Protein AF-A0AAN0YLV0-F1 (afdb_monomer_lite)

Radius of gyration: 23.08 Å; chains: 1; bounding box: 45×50×64 Å

Foldseek 3Di:
DDDDQDWDKDKDKDDDDFPDKDKDFPPAFPDWDKDKIKIFTATLQQHTPWIKIKMKIKTAGFHKMKIKGAAPFAPKDWPPDDDAFDDDPRITIDIDGDDGMDMTIMMTTDPDDDPDRDGDFDDDPNHGDRSRCPQPDQDFDQDPVRDTDGRDRDDDDDDDDD

Organism: Parageobacillus thermoglucosidasius (NCBI:txid1426)

Sequence (162 aa):
MNAVKATIPVLTAATLLLSSATGTYAAAPDQVVDRETVYTLLNSDGTVKKSIVVDWLYFKGNGNVTVTDYGPLQHIRNISGLEKPVVQNGQIIWDAEVKGERSIYYSGETSQPLPVDVSINYYLNGEKSGCSLIGREKWHSKNRDNVEEPAETKEKHFLFRL

Structure (mmCIF, N/CA/C/O backbone):
data_AF-A0AAN0YLV0-F1
#
_entry.id   AF-A0AAN0YLV0-F1
#
loop_
_atom_site.group_PDB
_atom_site.id
_atom_site.type_symbol
_atom_site.label_atom_id
_atom_site.label_alt_id
_atom_site.label_comp_id
_atom_site.label_asym_id
_atom_site.label_entity_id
_atom_site.label_seq_id
_atom_site.pdbx_PDB_ins_code
_atom_site.Cartn_x
_atom_site.Cartn_y
_atom_site.Cartn_z
_atom_site.occupancy
_atom_site.B_iso_or_equiv
_atom_site.auth_seq_id
_atom_site.auth_comp_id
_atom_site.auth_asym_id
_atom_site.auth_atom_id
_atom_site.pdbx_PDB_model_num
ATOM 1 N N . MET A 1 1 ? -8.022 -8.217 41.866 1.00 33.22 1 MET A N 1
ATOM 2 C CA . MET A 1 1 ? -7.633 -8.799 40.562 1.00 33.22 1 MET A CA 1
ATOM 3 C C . MET A 1 1 ? -7.807 -7.719 39.508 1.00 33.22 1 MET A C 1
ATOM 5 O O . MET A 1 1 ? -8.918 -7.228 39.348 1.00 33.22 1 MET A O 1
ATOM 9 N N . ASN A 1 2 ? -6.721 -7.281 38.869 1.00 30.16 2 ASN A N 1
ATOM 10 C CA . ASN A 1 2 ? -6.761 -6.223 37.859 1.00 30.16 2 ASN A CA 1
ATOM 11 C C . ASN A 1 2 ? -7.369 -6.791 36.572 1.00 30.16 2 ASN A C 1
ATOM 13 O O . ASN A 1 2 ? -6.832 -7.737 36.003 1.00 30.16 2 ASN A O 1
ATOM 17 N N . ALA A 1 3 ? -8.515 -6.257 36.149 1.00 39.28 3 ALA A N 1
ATOM 18 C CA . ALA A 1 3 ? -9.185 -6.697 34.933 1.00 39.28 3 ALA A CA 1
ATOM 19 C C . ALA A 1 3 ? -8.339 -6.315 33.710 1.00 39.28 3 ALA A C 1
ATOM 21 O O . ALA A 1 3 ? -8.169 -5.132 33.409 1.00 39.28 3 ALA A O 1
ATOM 22 N N . VAL A 1 4 ? -7.824 -7.319 33.004 1.00 38.38 4 VAL A N 1
ATOM 23 C CA . VAL A 1 4 ? -7.222 -7.142 31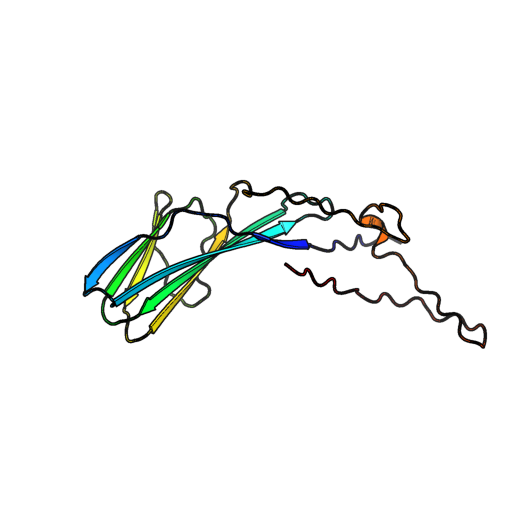.682 1.00 38.38 4 VAL A CA 1
ATOM 24 C C . VAL A 1 4 ? -8.358 -6.758 30.734 1.00 38.38 4 VAL A C 1
ATOM 26 O O . VAL A 1 4 ? -9.268 -7.546 30.484 1.00 38.38 4 VAL A O 1
ATOM 29 N N . LYS A 1 5 ? -8.370 -5.506 30.271 1.00 34.94 5 LYS A N 1
ATOM 30 C CA . LYS A 1 5 ? -9.310 -5.051 29.243 1.00 34.94 5 LYS A CA 1
ATOM 31 C C . LYS A 1 5 ? -8.919 -5.742 27.935 1.00 34.94 5 LYS A C 1
ATOM 33 O O . LYS A 1 5 ? -7.909 -5.382 27.341 1.00 34.94 5 LYS A O 1
ATOM 38 N N . ALA A 1 6 ? -9.681 -6.750 27.518 1.00 43.97 6 ALA A N 1
ATOM 39 C CA . ALA A 1 6 ? -9.526 -7.344 26.196 1.00 43.97 6 ALA A CA 1
ATOM 40 C C . ALA A 1 6 ? -10.043 -6.343 25.152 1.00 43.97 6 ALA A C 1
ATOM 42 O O . ALA A 1 6 ? -11.231 -6.023 25.122 1.00 43.97 6 ALA A O 1
ATOM 43 N N . THR A 1 7 ? -9.139 -5.803 24.341 1.00 42.59 7 THR A N 1
ATOM 44 C CA . THR A 1 7 ? -9.474 -4.936 23.208 1.00 42.59 7 THR A CA 1
ATOM 45 C C . THR A 1 7 ? -9.596 -5.828 21.979 1.00 42.59 7 THR A C 1
ATOM 47 O O . THR A 1 7 ? -8.602 -6.430 21.586 1.00 42.59 7 THR A O 1
ATOM 50 N N . ILE A 1 8 ? -10.784 -5.928 21.379 1.00 51.16 8 ILE A N 1
ATOM 51 C CA . ILE A 1 8 ? -10.967 -6.596 20.082 1.00 51.16 8 ILE A CA 1
ATOM 52 C C . ILE A 1 8 ? -10.729 -5.529 19.001 1.00 51.16 8 ILE A C 1
ATOM 54 O O . ILE A 1 8 ? -11.550 -4.617 18.886 1.00 51.16 8 ILE A O 1
ATOM 58 N N . PRO A 1 9 ? -9.612 -5.558 18.252 1.00 47.12 9 PRO A N 1
ATOM 59 C CA . PRO A 1 9 ? -9.418 -4.639 17.138 1.00 47.12 9 PRO A CA 1
ATOM 60 C C . PRO A 1 9 ? -10.369 -5.020 15.999 1.00 47.12 9 PRO A C 1
ATOM 62 O O . PRO A 1 9 ? -10.391 -6.171 15.567 1.00 47.12 9 PRO A O 1
ATOM 65 N N . VAL A 1 10 ? -11.143 -4.055 15.502 1.00 53.62 10 VAL A N 1
ATOM 66 C CA . VAL A 1 10 ? -11.912 -4.236 14.265 1.00 53.62 10 VAL A CA 1
ATOM 67 C C . VAL A 1 10 ? -11.057 -3.765 13.097 1.00 53.62 10 VAL A C 1
ATOM 69 O O . VAL A 1 10 ? -10.556 -2.638 13.106 1.00 53.62 10 VAL A O 1
ATOM 72 N N . LEU A 1 11 ? -10.879 -4.644 12.112 1.00 48.16 11 LEU A N 1
ATOM 73 C CA . LEU A 1 11 ? -10.204 -4.351 10.854 1.00 48.16 11 LEU A CA 1
ATOM 74 C C . LEU A 1 11 ? -11.267 -4.173 9.772 1.00 48.16 11 LEU A C 1
ATOM 76 O O . LEU A 1 11 ? -11.985 -5.120 9.458 1.00 48.16 11 LEU A O 1
ATOM 80 N N . THR A 1 12 ? -11.364 -2.969 9.216 1.00 55.31 12 THR A N 1
ATOM 81 C CA . THR A 1 12 ? -12.243 -2.689 8.072 1.00 55.31 12 THR A CA 1
ATOM 82 C C . THR A 1 12 ? -11.380 -2.419 6.847 1.00 55.31 12 THR A C 1
ATOM 84 O O . THR A 1 12 ? -10.382 -1.705 6.949 1.00 55.31 12 THR A O 1
ATOM 87 N N . ALA A 1 13 ? -11.751 -2.992 5.704 1.00 56.94 13 ALA A N 1
ATOM 88 C CA . ALA A 1 13 ? -11.187 -2.622 4.414 1.00 56.94 13 ALA A CA 1
ATOM 89 C C . ALA A 1 13 ? -12.128 -1.613 3.746 1.00 56.94 13 ALA A C 1
ATOM 91 O O . ALA A 1 13 ? -13.329 -1.865 3.646 1.00 56.94 13 ALA A O 1
ATOM 92 N N . ALA A 1 14 ? -11.591 -0.477 3.314 1.00 55.56 14 ALA A N 1
ATOM 93 C CA . ALA A 1 14 ? -12.313 0.512 2.524 1.00 55.56 14 ALA A CA 1
ATOM 94 C C . ALA A 1 14 ? -11.473 0.873 1.297 1.00 55.56 14 ALA A C 1
ATOM 96 O O . ALA A 1 14 ? -10.244 0.847 1.341 1.00 55.56 14 ALA A O 1
ATOM 97 N N . THR A 1 15 ? -12.127 1.206 0.190 1.00 45.94 15 THR A N 1
ATOM 98 C CA . THR A 1 15 ? -11.439 1.735 -0.989 1.00 45.94 15 THR A CA 1
ATOM 99 C C . THR A 1 15 ? -11.366 3.252 -0.842 1.00 45.94 15 THR A C 1
ATOM 101 O O . THR A 1 15 ? -12.381 3.935 -0.970 1.00 45.94 15 THR A O 1
ATOM 104 N N . LEU A 1 16 ? -10.185 3.777 -0.519 1.00 48.25 16 LEU A N 1
ATOM 105 C CA . LEU A 1 16 ? -9.876 5.198 -0.664 1.00 48.25 16 LEU A CA 1
ATOM 106 C C . LEU A 1 16 ? -9.285 5.375 -2.065 1.00 48.25 16 LEU A C 1
ATOM 108 O O . LEU A 1 16 ? -8.501 4.546 -2.506 1.00 48.25 16 LEU A O 1
ATOM 112 N N . LEU A 1 17 ? -9.727 6.397 -2.792 1.00 49.62 17 LEU A N 1
ATOM 113 C CA . LEU A 1 17 ? -9.142 6.744 -4.084 1.00 49.62 17 LEU A CA 1
ATOM 114 C C . LEU A 1 17 ? -7.968 7.693 -3.812 1.00 49.62 17 LEU A C 1
ATOM 116 O O . LEU A 1 17 ? -8.179 8.911 -3.834 1.00 49.62 17 LEU A O 1
ATOM 120 N N . LEU A 1 18 ? -6.765 7.184 -3.510 1.00 54.44 18 LEU A N 1
ATOM 121 C CA . LEU A 1 18 ? -5.574 8.006 -3.720 1.00 54.44 18 LEU A CA 1
ATOM 122 C C . LEU A 1 18 ? -5.254 8.053 -5.220 1.00 54.44 18 LEU A C 1
ATOM 124 O O . LEU A 1 18 ? -5.739 7.263 -6.032 1.00 54.44 18 LEU A O 1
ATOM 128 N N . SER A 1 19 ? -4.567 9.118 -5.620 1.00 56.53 19 SER A N 1
ATOM 129 C CA . SER A 1 19 ? -4.248 9.396 -7.018 1.00 56.53 19 SER A CA 1
ATOM 130 C C . SER A 1 19 ? -3.488 8.232 -7.646 1.00 56.53 19 SER A C 1
ATOM 132 O O . SER A 1 19 ? -2.426 7.874 -7.165 1.00 56.53 19 SER A O 1
ATOM 134 N N . SER A 1 20 ? -4.007 7.702 -8.754 1.00 60.34 20 SER A N 1
ATOM 135 C CA . SER A 1 20 ? -3.412 6.576 -9.478 1.00 60.34 20 SER A CA 1
ATOM 136 C C . SER A 1 20 ? -1.970 6.848 -9.896 1.00 60.34 20 SER A C 1
ATOM 138 O O . SER A 1 20 ? -1.683 7.925 -10.441 1.00 60.34 20 SER A O 1
ATOM 140 N N . ALA A 1 21 ? -1.105 5.848 -9.756 1.00 71.50 21 ALA A N 1
ATOM 141 C CA . ALA A 1 21 ? 0.265 5.953 -10.214 1.00 71.50 21 ALA A CA 1
ATOM 142 C C . ALA A 1 21 ? 0.365 6.141 -11.743 1.00 71.50 21 ALA A C 1
ATOM 144 O O . ALA A 1 21 ? -0.375 5.541 -12.529 1.00 71.50 21 ALA A O 1
ATOM 145 N N . THR A 1 22 ? 1.311 6.972 -12.190 1.00 70.00 22 THR A N 1
ATOM 146 C CA . THR A 1 22 ? 1.584 7.221 -13.616 1.00 70.00 22 THR A CA 1
ATOM 147 C C . THR A 1 22 ? 2.910 6.593 -14.034 1.00 70.00 22 THR A C 1
ATOM 149 O O . THR A 1 22 ? 3.936 6.840 -13.400 1.00 70.00 22 THR A O 1
ATOM 152 N N . GLY A 1 23 ? 2.904 5.812 -15.117 1.00 64.94 23 GLY A N 1
ATOM 153 C CA . GLY A 1 23 ? 4.109 5.214 -15.699 1.00 64.94 23 GLY A CA 1
ATOM 154 C C . GLY A 1 23 ? 4.738 6.077 -16.798 1.00 64.94 23 GLY A C 1
ATOM 155 O O . GLY A 1 23 ? 4.035 6.573 -17.679 1.00 64.94 23 GLY A O 1
ATOM 156 N N . THR A 1 24 ? 6.066 6.215 -16.782 1.00 69.75 24 THR A N 1
ATOM 157 C CA . THR A 1 24 ? 6.870 6.733 -17.905 1.00 69.75 24 THR A CA 1
ATOM 158 C C . THR A 1 24 ? 7.839 5.652 -18.394 1.00 69.75 24 THR A C 1
ATOM 160 O O . THR A 1 24 ? 8.287 4.808 -17.615 1.00 69.75 24 THR A O 1
ATOM 163 N N . TYR A 1 25 ? 8.127 5.631 -19.701 1.00 70.38 25 TYR A N 1
ATOM 164 C CA . TYR A 1 25 ? 8.722 4.463 -20.357 1.00 70.38 25 TYR A CA 1
ATOM 165 C C . TYR A 1 25 ? 9.924 4.814 -21.233 1.00 70.38 25 TYR A C 1
ATOM 167 O O . TYR A 1 25 ? 9.809 5.622 -22.152 1.00 70.38 25 TYR A O 1
ATOM 175 N N . ALA A 1 26 ? 11.051 4.138 -21.003 1.00 57.00 26 ALA A N 1
ATOM 176 C CA . ALA A 1 26 ? 12.199 4.153 -21.917 1.00 57.00 26 ALA A CA 1
ATOM 177 C C . ALA A 1 26 ? 12.142 2.990 -22.934 1.00 57.00 26 ALA A C 1
ATOM 179 O O . ALA A 1 26 ? 12.577 3.141 -24.072 1.00 57.00 26 ALA A O 1
ATOM 180 N N . ALA A 1 27 ? 11.557 1.852 -22.530 1.00 64.12 27 ALA A N 1
ATOM 181 C CA . ALA A 1 27 ? 11.133 0.721 -23.361 1.00 64.12 27 ALA A CA 1
ATOM 182 C C . ALA A 1 27 ? 9.945 0.059 -22.637 1.00 64.12 27 ALA A C 1
ATOM 184 O O . ALA A 1 27 ? 10.148 -0.634 -21.641 1.00 64.12 27 ALA A O 1
ATOM 185 N N . ALA A 1 28 ? 8.717 0.394 -23.040 1.00 64.19 28 ALA A N 1
ATOM 186 C CA . ALA A 1 28 ? 7.527 0.175 -22.219 1.00 64.19 28 ALA A CA 1
ATOM 187 C C . ALA A 1 28 ? 7.138 -1.312 -22.102 1.00 64.19 28 ALA A C 1
ATOM 189 O O . ALA A 1 28 ? 7.019 -1.966 -23.139 1.00 64.19 28 ALA A O 1
ATOM 190 N N . PRO A 1 29 ? 6.854 -1.835 -20.892 1.00 76.94 29 PRO A N 1
ATOM 191 C CA . PRO A 1 29 ? 6.026 -3.027 -20.759 1.00 76.94 29 PRO A CA 1
ATOM 192 C C . PRO A 1 29 ? 4.624 -2.757 -21.338 1.00 76.94 29 PRO A C 1
ATOM 194 O O . PRO A 1 29 ? 4.133 -1.630 -21.304 1.00 76.94 29 PRO A O 1
ATOM 197 N N . ASP A 1 30 ? 3.976 -3.802 -21.848 1.00 84.81 30 ASP A N 1
ATOM 198 C CA . ASP A 1 30 ? 2.660 -3.751 -22.500 1.00 84.81 30 ASP A CA 1
ATOM 199 C C . ASP A 1 30 ? 1.546 -3.228 -21.577 1.00 84.81 30 ASP A C 1
ATOM 201 O O . ASP A 1 30 ? 0.550 -2.671 -22.041 1.00 84.81 30 ASP A O 1
ATOM 205 N N . GLN A 1 31 ? 1.688 -3.435 -20.266 1.00 87.69 31 GLN A N 1
ATOM 206 C CA . GLN A 1 31 ? 0.692 -3.056 -19.274 1.00 87.69 31 GLN A CA 1
ATOM 207 C C . GLN A 1 31 ? 1.339 -2.608 -17.962 1.00 87.69 31 GLN A C 1
ATOM 209 O O . GLN A 1 31 ? 2.235 -3.272 -17.435 1.00 87.69 31 GLN A O 1
ATOM 214 N N . VAL A 1 32 ? 0.790 -1.527 -17.406 1.00 88.31 32 VAL A N 1
ATOM 215 C CA . VAL A 1 32 ? 1.011 -1.068 -16.032 1.00 88.31 32 VAL A CA 1
ATOM 216 C C . VAL A 1 32 ? -0.351 -0.902 -15.373 1.00 88.31 32 VAL A C 1
ATOM 218 O O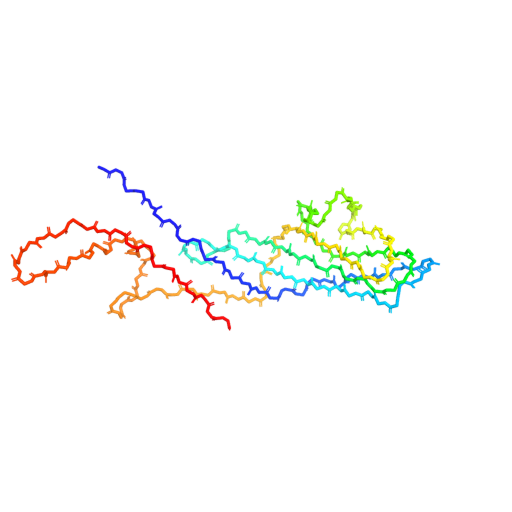 . VAL A 1 32 ? -1.230 -0.237 -15.919 1.00 88.31 32 VAL A O 1
ATOM 221 N N . VAL A 1 33 ? -0.540 -1.546 -14.227 1.00 88.81 33 VAL A N 1
ATOM 222 C CA . VAL A 1 33 ? -1.754 -1.456 -13.415 1.00 88.81 33 VAL A CA 1
ATOM 223 C C . VAL A 1 33 ? -1.350 -1.102 -12.000 1.00 88.81 33 VAL A C 1
ATOM 225 O O . VAL A 1 33 ? -0.393 -1.656 -11.471 1.00 88.81 33 VAL A O 1
ATOM 228 N N . ASP A 1 34 ? -2.125 -0.218 -11.400 1.00 88.56 34 ASP A N 1
ATOM 229 C CA . ASP A 1 34 ? -2.029 0.140 -9.999 1.00 88.56 34 ASP A CA 1
ATOM 230 C C . ASP A 1 34 ? -3.355 -0.197 -9.309 1.00 88.56 34 ASP A C 1
ATOM 232 O O . ASP A 1 34 ? -4.438 -0.013 -9.883 1.00 88.56 34 ASP A O 1
ATOM 236 N N . ARG A 1 35 ? -3.267 -0.774 -8.112 1.00 87.81 35 ARG A N 1
ATOM 237 C CA . ARG A 1 35 ? -4.412 -1.100 -7.266 1.00 87.81 35 ARG A CA 1
ATOM 238 C C . ARG A 1 35 ? -4.066 -0.835 -5.818 1.00 87.81 35 ARG A C 1
ATOM 240 O O . ARG A 1 35 ? -3.144 -1.435 -5.277 1.00 87.81 35 ARG A O 1
ATOM 247 N N . GLU A 1 36 ? -4.935 -0.076 -5.180 1.00 86.00 36 GLU A N 1
ATOM 248 C CA . GLU A 1 36 ? -4.790 0.315 -3.793 1.00 86.00 36 GLU A CA 1
ATOM 249 C C . GLU A 1 36 ? -5.826 -0.394 -2.905 1.00 86.00 36 GLU A C 1
ATOM 251 O O . GLU A 1 36 ? -6.992 -0.573 -3.273 1.00 86.00 36 GLU A O 1
ATOM 256 N N . THR A 1 37 ? -5.415 -0.817 -1.710 1.00 86.19 37 THR A N 1
ATOM 257 C CA . THR A 1 37 ? -6.305 -1.311 -0.651 1.00 86.19 37 THR A CA 1
ATOM 258 C C . THR A 1 37 ? -5.988 -0.622 0.667 1.00 86.19 37 THR A C 1
ATOM 260 O O . THR A 1 37 ? -4.862 -0.709 1.155 1.00 86.19 37 THR A O 1
ATOM 263 N N . VAL A 1 38 ? -6.993 -0.009 1.301 1.00 85.62 38 VAL A N 1
ATOM 264 C CA . VAL A 1 38 ? -6.825 0.633 2.609 1.00 85.62 38 VAL A CA 1
ATOM 265 C C . VAL A 1 38 ? -7.399 -0.235 3.718 1.00 85.62 38 VAL A C 1
ATOM 267 O O . VAL A 1 38 ? -8.582 -0.575 3.741 1.00 85.62 38 VAL A O 1
ATOM 270 N N . TYR A 1 39 ? -6.538 -0.563 4.673 1.00 86.00 39 TYR A N 1
ATOM 271 C CA . TYR A 1 39 ? -6.869 -1.230 5.919 1.00 86.00 39 TYR A CA 1
ATOM 272 C C . TYR A 1 39 ? -6.962 -0.207 7.040 1.00 86.00 39 TYR A C 1
ATOM 274 O O . TYR A 1 39 ? -5.970 0.440 7.381 1.00 86.00 39 TYR A O 1
ATOM 282 N N . THR A 1 40 ? -8.120 -0.116 7.683 1.00 82.81 40 THR A N 1
ATOM 283 C CA . THR A 1 40 ? -8.300 0.723 8.865 1.00 82.81 40 THR A CA 1
ATOM 284 C C . THR A 1 40 ? -8.496 -0.132 10.101 1.00 82.81 40 THR A C 1
ATOM 286 O O . THR A 1 40 ? -9.424 -0.937 10.202 1.00 82.81 40 THR A O 1
ATOM 289 N N . LEU A 1 41 ? -7.614 0.085 11.070 1.00 82.31 41 LEU A N 1
ATOM 290 C CA . LEU A 1 41 ? -7.734 -0.444 12.413 1.00 82.31 41 LEU A CA 1
ATOM 291 C C . LEU A 1 41 ? -8.527 0.558 13.245 1.00 82.31 41 LEU A C 1
ATOM 293 O O . LEU A 1 41 ? -8.140 1.726 13.356 1.00 82.31 41 LEU A O 1
ATOM 297 N N . LEU A 1 42 ? -9.606 0.085 13.855 1.00 77.56 42 LEU A N 1
ATOM 298 C CA . LEU A 1 42 ? -10.452 0.880 14.736 1.00 77.56 42 LEU A CA 1
ATOM 299 C C . LEU A 1 42 ? -10.167 0.551 16.204 1.00 77.56 42 LEU A C 1
ATOM 301 O O . LEU A 1 42 ? -9.827 -0.581 16.565 1.00 77.56 42 LEU A O 1
ATOM 305 N N . ASN A 1 43 ? -10.320 1.555 17.061 1.00 75.69 43 ASN A N 1
ATOM 306 C CA . ASN A 1 43 ? -10.450 1.363 18.498 1.00 75.69 43 ASN A CA 1
ATOM 307 C C . ASN A 1 43 ? -11.798 0.698 18.821 1.00 75.69 43 ASN A C 1
ATOM 309 O O . ASN A 1 43 ? -12.704 0.618 17.991 1.00 75.69 43 ASN A O 1
ATOM 313 N N . SER A 1 44 ? -11.956 0.246 20.064 1.00 69.81 44 SER A N 1
ATOM 314 C CA . SER A 1 44 ? -13.190 -0.397 20.534 1.00 69.81 44 SER A CA 1
ATOM 315 C C . SER A 1 44 ? -14.423 0.516 20.527 1.00 69.81 44 SER A C 1
ATOM 317 O O . SER A 1 44 ? -15.544 0.017 20.602 1.00 69.81 44 SER A O 1
ATOM 319 N N . ASP A 1 45 ? -14.234 1.834 20.456 1.00 70.31 45 ASP A N 1
ATOM 320 C CA . ASP A 1 45 ? -15.296 2.838 20.324 1.00 70.31 45 ASP A CA 1
ATOM 321 C C . ASP A 1 45 ? -15.619 3.197 18.860 1.00 70.31 45 ASP A C 1
ATOM 323 O O . ASP A 1 45 ? -16.473 4.044 18.616 1.00 70.31 45 ASP A O 1
ATOM 327 N N . GLY A 1 46 ? -14.958 2.553 17.889 1.00 70.94 46 GLY A N 1
ATOM 328 C CA . GLY A 1 46 ? -15.123 2.819 16.459 1.00 70.94 46 GLY A CA 1
ATOM 329 C C . GLY A 1 46 ? -14.274 3.975 15.924 1.00 70.94 46 GLY A C 1
ATOM 330 O O . GLY A 1 46 ? -14.289 4.214 14.721 1.00 70.94 46 GLY A O 1
ATOM 331 N N . THR A 1 47 ? -13.502 4.672 16.767 1.00 77.06 47 THR A N 1
ATOM 332 C CA . THR A 1 47 ? -12.581 5.718 16.292 1.00 77.06 47 THR A CA 1
ATOM 333 C C . THR A 1 47 ? -11.395 5.117 15.538 1.00 77.06 47 THR A C 1
ATOM 335 O O . THR A 1 47 ? -10.914 4.028 15.863 1.00 77.06 47 THR A O 1
ATOM 338 N N . VAL A 1 48 ? -10.895 5.828 14.523 1.00 80.44 48 VAL A N 1
ATOM 339 C CA . VAL A 1 48 ? -9.742 5.377 13.734 1.00 80.44 48 VAL A CA 1
ATOM 340 C C . VAL A 1 48 ? -8.486 5.366 14.597 1.00 80.44 48 VAL A C 1
ATOM 342 O O . VAL A 1 48 ? -8.074 6.389 15.140 1.00 80.44 48 VAL A O 1
ATOM 345 N N . LYS A 1 49 ? -7.849 4.198 14.693 1.00 82.94 49 LYS A N 1
ATOM 346 C CA . LYS A 1 49 ? -6.547 4.035 15.342 1.00 82.94 49 LYS A CA 1
ATOM 347 C C . LYS A 1 49 ? -5.404 4.208 14.349 1.00 82.94 49 LYS A C 1
ATOM 349 O O . LYS A 1 49 ? -4.398 4.830 14.677 1.00 82.94 49 LYS A O 1
ATOM 354 N N . LYS A 1 50 ? -5.523 3.589 13.173 1.00 85.31 50 LYS A N 1
ATOM 355 C CA . LYS A 1 50 ? -4.479 3.574 12.143 1.00 85.31 50 LYS A CA 1
ATOM 356 C C . LYS A 1 50 ? -5.074 3.205 10.790 1.00 85.31 50 LYS A C 1
ATOM 358 O O . LYS A 1 50 ? -5.855 2.258 10.732 1.00 85.31 50 LYS A O 1
ATOM 363 N N . SER A 1 51 ? -4.632 3.873 9.731 1.00 86.88 51 SER A N 1
ATOM 364 C CA . SER A 1 51 ? -4.912 3.476 8.350 1.00 86.88 51 SER A CA 1
ATOM 365 C C . SER A 1 51 ? -3.615 3.096 7.644 1.00 86.88 51 SER A C 1
ATOM 367 O O . SER A 1 51 ? -2.617 3.815 7.721 1.00 86.88 51 SER A O 1
ATOM 369 N N . ILE A 1 52 ? -3.631 1.937 6.995 1.00 90.69 52 ILE A N 1
ATOM 370 C CA . ILE A 1 52 ? -2.526 1.380 6.221 1.00 90.69 52 ILE A CA 1
ATOM 371 C C . ILE A 1 52 ? -3.017 1.254 4.789 1.00 90.69 52 ILE A C 1
ATOM 373 O O . ILE A 1 52 ? -4.019 0.592 4.541 1.00 90.69 52 ILE A O 1
ATOM 377 N N . VAL A 1 53 ? -2.298 1.871 3.870 1.00 90.62 53 VAL A N 1
ATOM 378 C CA . VAL A 1 53 ? -2.496 1.717 2.436 1.00 90.62 53 VAL A CA 1
ATOM 379 C C . VAL A 1 53 ? -1.562 0.619 1.951 1.00 90.62 53 VAL A C 1
ATOM 381 O O . VAL A 1 53 ? -0.405 0.581 2.370 1.00 90.62 53 VAL A O 1
ATOM 384 N N . VAL A 1 54 ? -2.074 -0.301 1.140 1.00 91.31 54 VAL A N 1
ATOM 385 C CA . VAL A 1 54 ? -1.293 -1.317 0.436 1.00 91.31 54 VAL A CA 1
ATOM 386 C C . VAL A 1 54 ? -1.521 -1.140 -1.052 1.00 91.31 54 VAL A C 1
ATOM 388 O O . VAL A 1 54 ? -2.639 -1.328 -1.531 1.00 91.31 54 VAL A O 1
ATOM 391 N N . ASP A 1 55 ? -0.440 -0.853 -1.754 1.00 91.88 55 ASP A N 1
ATOM 392 C CA . ASP A 1 55 ? -0.415 -0.685 -3.195 1.00 91.88 55 ASP A CA 1
ATOM 393 C C . ASP A 1 55 ? 0.129 -1.940 -3.860 1.00 91.88 55 ASP A C 1
ATOM 395 O O . ASP A 1 55 ? 1.073 -2.585 -3.381 1.00 91.88 55 ASP A O 1
ATOM 399 N N . TRP A 1 56 ? -0.482 -2.281 -4.988 1.00 93.25 56 TRP A N 1
ATOM 400 C CA . TRP A 1 56 ? -0.063 -3.349 -5.872 1.00 93.25 56 TRP A CA 1
ATOM 401 C C . TRP A 1 56 ? 0.165 -2.789 -7.273 1.00 93.25 56 TRP A C 1
ATOM 403 O O . TRP A 1 56 ? -0.759 -2.653 -8.077 1.00 93.25 56 TRP A O 1
ATOM 413 N N . LEU A 1 57 ? 1.437 -2.540 -7.578 1.00 92.88 57 LEU A N 1
ATOM 414 C CA . LEU A 1 57 ? 1.879 -2.208 -8.924 1.00 92.88 57 LEU A CA 1
ATOM 415 C C . LEU A 1 57 ? 2.118 -3.503 -9.690 1.00 92.88 57 LEU A C 1
ATOM 417 O O . LEU A 1 57 ? 2.971 -4.308 -9.310 1.00 92.88 57 LEU A O 1
ATOM 421 N N . TYR A 1 58 ? 1.376 -3.706 -10.771 1.00 92.81 58 TYR A N 1
ATOM 422 C CA . TYR A 1 58 ? 1.498 -4.848 -11.665 1.00 92.81 58 TYR A CA 1
ATOM 423 C C . TYR A 1 58 ? 2.009 -4.417 -13.035 1.00 92.81 58 TYR A C 1
ATOM 425 O O . TYR A 1 58 ? 1.527 -3.454 -13.632 1.00 92.81 58 TYR A O 1
ATOM 433 N N . PHE A 1 59 ? 2.952 -5.196 -13.554 1.00 92.19 59 PHE A N 1
ATOM 434 C CA . PHE A 1 59 ? 3.603 -4.973 -14.832 1.00 92.19 59 PHE A CA 1
ATOM 435 C C . PHE A 1 59 ? 3.523 -6.231 -15.684 1.00 92.19 59 PHE A C 1
ATOM 437 O O . PHE A 1 59 ? 3.830 -7.324 -15.198 1.00 92.19 59 PHE A O 1
ATOM 444 N N . LYS A 1 60 ? 3.203 -6.072 -16.968 1.00 94.00 60 LYS A N 1
ATOM 445 C CA . LYS A 1 60 ? 3.275 -7.154 -17.953 1.00 94.00 60 LYS A CA 1
ATOM 446 C C . LYS A 1 60 ? 3.937 -6.681 -19.235 1.00 94.00 60 LYS A C 1
ATOM 448 O O . LYS A 1 60 ? 3.601 -5.614 -19.727 1.00 94.00 60 LYS A O 1
ATOM 453 N N . GLY A 1 61 ? 4.861 -7.473 -19.767 1.00 92.75 61 GLY A N 1
ATOM 454 C CA . GLY A 1 61 ? 5.615 -7.185 -20.984 1.00 92.75 61 GLY A CA 1
ATOM 455 C C . GLY A 1 61 ? 7.115 -7.339 -20.763 1.00 92.75 61 GLY A C 1
ATOM 456 O O . GLY A 1 61 ? 7.558 -8.172 -19.971 1.00 92.75 61 GLY A O 1
ATOM 457 N N . ASN A 1 62 ? 7.915 -6.546 -21.473 1.00 93.50 62 ASN A N 1
ATOM 458 C CA . ASN A 1 62 ? 9.369 -6.544 -21.333 1.00 93.50 62 ASN A CA 1
ATOM 459 C C . ASN A 1 62 ? 9.908 -5.111 -21.356 1.00 93.50 62 ASN A C 1
ATOM 461 O O . ASN A 1 62 ? 9.380 -4.278 -22.085 1.00 93.50 62 ASN A O 1
ATOM 465 N N . GLY A 1 63 ? 10.985 -4.846 -20.617 1.00 91.38 63 GLY A N 1
ATOM 466 C CA . GLY A 1 63 ? 11.679 -3.556 -20.632 1.00 91.38 63 GLY A CA 1
ATOM 467 C C . GLY A 1 63 ? 11.715 -2.871 -19.271 1.00 91.38 63 GLY A C 1
ATOM 468 O O . GLY A 1 63 ? 11.503 -3.510 -18.243 1.00 91.38 63 GLY A O 1
ATOM 469 N N . ASN A 1 64 ? 12.013 -1.573 -19.269 1.00 91.44 64 ASN A N 1
ATOM 470 C CA . ASN A 1 64 ? 12.179 -0.780 -18.053 1.00 91.44 64 ASN A CA 1
ATOM 471 C C . ASN A 1 64 ? 11.045 0.236 -17.923 1.00 91.44 64 ASN A C 1
ATOM 473 O O . ASN A 1 64 ? 10.711 0.935 -18.888 1.00 91.44 64 ASN A O 1
ATOM 477 N N . VAL A 1 65 ? 10.503 0.347 -16.714 1.00 90.50 65 VAL A N 1
ATOM 478 C CA . VAL A 1 65 ? 9.427 1.277 -16.369 1.00 90.50 65 VAL A CA 1
ATOM 479 C C . VAL A 1 65 ? 9.760 2.030 -15.089 1.00 90.50 65 VAL A C 1
ATOM 481 O O . VAL A 1 65 ? 10.248 1.438 -14.126 1.00 90.50 65 VAL A O 1
ATOM 484 N N . THR A 1 66 ? 9.444 3.323 -15.091 1.00 92.06 66 THR A N 1
ATOM 485 C CA . THR A 1 66 ? 9.412 4.159 -13.893 1.00 92.06 66 THR A CA 1
ATOM 486 C C . THR A 1 66 ? 7.958 4.497 -13.596 1.00 92.06 66 THR A C 1
ATOM 488 O O . THR A 1 66 ? 7.268 5.071 -14.443 1.00 92.06 66 THR A O 1
ATOM 491 N N . VAL A 1 67 ? 7.485 4.137 -12.406 1.00 91.69 67 VAL A N 1
ATOM 492 C CA . VAL A 1 67 ? 6.144 4.462 -11.913 1.00 91.69 67 VAL A CA 1
ATOM 493 C C . VAL A 1 67 ? 6.243 5.485 -10.800 1.00 91.69 67 VAL A C 1
ATOM 495 O O . VAL A 1 67 ? 6.984 5.284 -9.843 1.00 91.69 67 VAL A O 1
ATOM 498 N N . THR A 1 68 ? 5.457 6.549 -10.915 1.00 90.88 68 THR A N 1
ATOM 499 C CA . THR A 1 68 ? 5.293 7.553 -9.867 1.00 90.88 68 THR A CA 1
ATOM 500 C C . THR A 1 68 ? 3.904 7.424 -9.271 1.00 90.88 68 THR A C 1
ATOM 502 O O . THR A 1 68 ? 2.923 7.711 -9.955 1.00 90.88 68 THR A O 1
ATOM 505 N N . ASP A 1 69 ? 3.840 7.020 -8.008 1.00 89.25 69 ASP A N 1
ATOM 506 C CA . ASP A 1 69 ? 2.639 7.076 -7.182 1.00 89.25 69 ASP A CA 1
ATOM 507 C C . ASP A 1 69 ? 2.590 8.398 -6.394 1.00 89.25 69 ASP A C 1
ATOM 509 O O . ASP A 1 69 ? 3.622 8.935 -5.967 1.00 89.25 69 ASP A O 1
ATOM 513 N N . TYR A 1 70 ? 1.384 8.939 -6.239 1.00 86.00 70 TYR A N 1
ATOM 514 C CA . TYR A 1 70 ? 1.106 10.219 -5.609 1.00 86.00 70 TYR A CA 1
ATOM 515 C C . TYR A 1 70 ? 0.213 10.017 -4.387 1.00 86.00 70 TYR A C 1
ATOM 517 O O . TYR A 1 70 ? -0.940 9.603 -4.492 1.00 86.00 70 TYR A O 1
ATOM 525 N N . GLY A 1 71 ? 0.693 10.442 -3.224 1.00 78.19 71 GLY A N 1
ATOM 526 C CA . GLY A 1 71 ? -0.112 10.405 -2.011 1.00 78.19 71 GLY A CA 1
ATOM 527 C C . GLY A 1 71 ? 0.685 10.815 -0.778 1.00 78.19 71 GLY A C 1
ATOM 528 O O . GLY A 1 71 ? 1.901 10.619 -0.732 1.00 78.19 71 GLY A O 1
ATOM 529 N N . PRO A 1 72 ? 0.041 11.384 0.260 1.00 82.81 72 PRO A N 1
ATOM 530 C CA . PRO A 1 72 ? 0.709 11.721 1.513 1.00 82.81 72 PRO A CA 1
ATOM 531 C C . PRO A 1 72 ? 0.894 10.470 2.387 1.00 82.81 72 PRO A C 1
ATOM 533 O O . PRO A 1 72 ? 0.443 10.424 3.533 1.00 82.81 72 PRO A O 1
ATOM 536 N N . LEU A 1 73 ? 1.540 9.446 1.833 1.00 89.81 73 LEU A N 1
ATOM 537 C CA . LEU A 1 73 ? 1.873 8.224 2.545 1.00 89.81 73 LEU A CA 1
ATOM 538 C C . LEU A 1 73 ? 3.188 8.394 3.306 1.00 89.81 73 LEU A C 1
ATOM 540 O O . LEU A 1 73 ? 4.172 8.945 2.811 1.00 89.81 73 LEU A O 1
ATOM 544 N N . GLN A 1 74 ? 3.202 7.889 4.531 1.00 91.12 74 GLN A N 1
ATOM 545 C CA . GLN A 1 74 ? 4.363 7.875 5.411 1.00 91.12 74 GLN A CA 1
ATOM 546 C C . GLN A 1 74 ? 4.794 6.438 5.688 1.00 91.12 74 GLN A C 1
ATOM 548 O O . GLN A 1 74 ? 4.055 5.491 5.431 1.00 91.12 74 GLN A O 1
ATOM 553 N N . HIS A 1 75 ? 5.997 6.264 6.235 1.00 93.88 75 HIS A N 1
ATOM 554 C CA . HIS A 1 75 ? 6.504 4.949 6.650 1.00 93.88 75 HIS A CA 1
ATOM 555 C C . HIS A 1 75 ? 6.483 3.889 5.529 1.00 93.88 75 HIS A C 1
ATOM 557 O O . HIS A 1 75 ? 6.191 2.719 5.784 1.00 93.88 75 HIS A O 1
ATOM 563 N N . ILE A 1 76 ? 6.817 4.304 4.298 1.00 94.88 76 ILE A N 1
ATOM 564 C CA . ILE A 1 76 ? 6.820 3.436 3.114 1.00 94.88 76 ILE A CA 1
ATOM 565 C C . ILE A 1 76 ? 7.670 2.187 3.349 1.00 94.88 76 ILE A C 1
ATOM 567 O O . ILE A 1 76 ? 8.834 2.267 3.754 1.00 94.88 76 ILE A O 1
ATOM 571 N N . ARG A 1 77 ? 7.088 1.022 3.061 1.00 94.50 77 ARG A N 1
ATOM 572 C CA . ARG A 1 77 ? 7.729 -0.285 3.207 1.00 94.50 77 ARG A CA 1
ATOM 573 C C . ARG A 1 77 ? 7.450 -1.148 1.987 1.00 94.50 77 ARG A C 1
ATOM 575 O O . ARG A 1 77 ? 6.295 -1.425 1.694 1.00 94.50 77 ARG A O 1
ATOM 582 N N . ASN A 1 78 ? 8.508 -1.641 1.347 1.00 95.06 78 ASN A N 1
ATOM 583 C CA . ASN A 1 78 ? 8.395 -2.715 0.364 1.00 95.06 78 ASN A CA 1
ATOM 584 C C . ASN A 1 78 ? 8.035 -4.032 1.069 1.00 95.06 78 ASN A C 1
ATOM 586 O O . ASN A 1 78 ? 8.690 -4.411 2.043 1.00 95.06 78 ASN A O 1
ATOM 590 N N . ILE A 1 79 ? 6.991 -4.704 0.592 1.00 95.12 79 ILE A N 1
ATOM 591 C CA . ILE A 1 79 ? 6.525 -6.003 1.088 1.00 95.12 79 ILE A CA 1
ATOM 592 C C . ILE A 1 79 ? 7.038 -7.137 0.190 1.00 95.12 79 ILE A C 1
ATOM 594 O O . ILE A 1 79 ? 7.318 -8.227 0.684 1.00 95.12 79 ILE A O 1
ATOM 598 N N . SER A 1 80 ? 7.167 -6.899 -1.118 1.00 91.19 80 SER A N 1
ATOM 599 C CA . SER A 1 80 ? 7.510 -7.930 -2.105 1.00 91.19 80 SER A CA 1
ATOM 600 C C . SER A 1 80 ? 9.004 -8.123 -2.354 1.00 91.19 80 SER A C 1
ATOM 602 O O . SER A 1 80 ? 9.377 -9.109 -2.985 1.00 91.19 80 SER A O 1
ATOM 604 N N . GLY A 1 81 ? 9.860 -7.201 -1.911 1.00 89.75 81 GLY A N 1
ATOM 605 C CA . GLY A 1 81 ? 11.277 -7.226 -2.266 1.00 89.75 81 GLY A CA 1
ATOM 606 C C . GLY A 1 81 ? 12.175 -6.321 -1.427 1.00 89.75 81 GLY A C 1
ATOM 607 O O . GLY A 1 81 ? 11.777 -5.775 -0.398 1.00 89.75 81 GLY A O 1
ATOM 608 N N . LEU A 1 82 ? 13.426 -6.204 -1.873 1.00 90.25 82 LEU A N 1
ATOM 609 C CA . LEU A 1 82 ? 14.478 -5.422 -1.212 1.00 90.25 82 LEU A CA 1
ATOM 610 C C . LEU A 1 82 ? 14.732 -4.077 -1.900 1.00 90.25 82 LEU A C 1
ATOM 612 O O . LEU A 1 82 ? 15.388 -3.211 -1.314 1.00 90.25 82 LEU A O 1
ATOM 6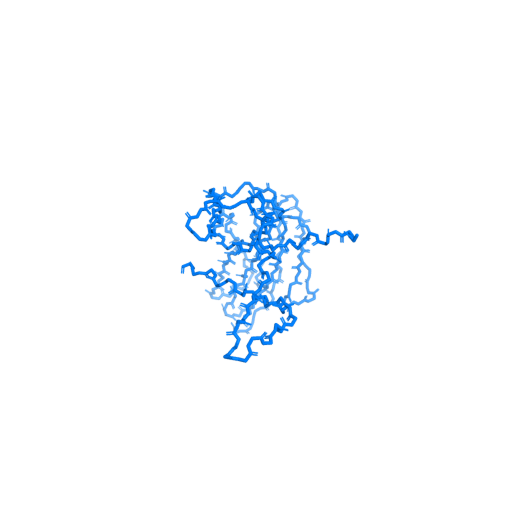16 N N . GLU A 1 83 ? 14.240 -3.903 -3.130 1.00 90.44 83 GLU A N 1
ATOM 617 C CA . GLU A 1 83 ? 14.299 -2.633 -3.838 1.00 90.44 83 GLU A CA 1
ATOM 618 C C . GLU A 1 83 ? 13.592 -1.536 -3.035 1.00 90.44 83 GLU A C 1
ATOM 620 O O . GLU A 1 83 ? 12.609 -1.776 -2.324 1.00 90.44 83 GL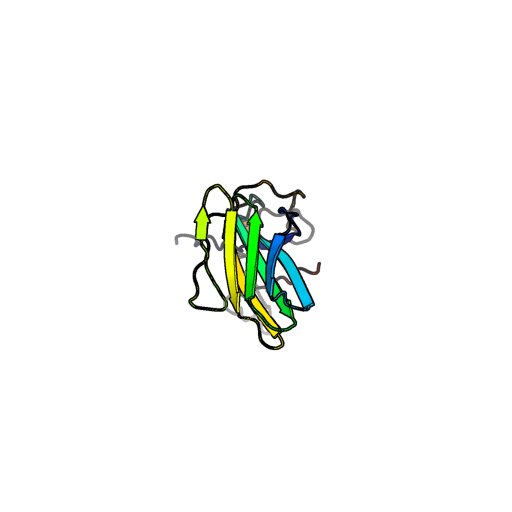U A O 1
ATOM 625 N N . LYS A 1 84 ? 14.125 -0.320 -3.116 1.00 92.75 84 LYS A N 1
ATOM 626 C CA . LYS A 1 84 ? 13.614 0.827 -2.370 1.00 92.75 84 LYS A CA 1
ATOM 627 C C . LYS A 1 84 ? 13.087 1.866 -3.350 1.00 92.75 84 LYS A C 1
ATOM 629 O O . LYS A 1 84 ? 13.791 2.148 -4.319 1.00 92.75 84 LYS A O 1
ATOM 634 N N . PRO A 1 85 ? 11.915 2.460 -3.083 1.00 94.75 85 PRO A N 1
ATOM 635 C CA . PRO A 1 85 ? 11.451 3.579 -3.874 1.00 94.75 85 PRO A CA 1
ATOM 636 C C . PRO A 1 85 ? 12.251 4.833 -3.527 1.00 94.75 85 PRO A C 1
ATOM 638 O O . PRO A 1 85 ? 12.791 4.968 -2.421 1.00 94.75 85 PRO A O 1
ATOM 641 N N . VAL A 1 86 ? 12.258 5.789 -4.447 1.00 95.31 86 VAL A N 1
ATOM 642 C CA . VAL A 1 86 ? 12.631 7.169 -4.136 1.00 95.31 86 VAL A CA 1
ATOM 643 C C . VAL A 1 86 ? 11.387 7.882 -3.616 1.00 95.31 86 VAL A C 1
ATOM 645 O O . VAL A 1 86 ? 10.366 7.920 -4.294 1.00 95.31 86 VAL A O 1
ATOM 648 N N . VAL A 1 87 ? 11.469 8.450 -2.412 1.00 93.00 87 VAL A N 1
ATOM 649 C CA . VAL A 1 87 ? 10.366 9.203 -1.798 1.00 93.00 87 VAL A CA 1
ATOM 650 C C . VAL A 1 87 ? 10.758 10.670 -1.709 1.00 93.00 87 VAL A C 1
ATOM 652 O O . VAL A 1 87 ? 11.700 11.019 -0.997 1.00 93.00 87 VAL A O 1
ATOM 655 N N . GLN A 1 88 ? 10.047 11.534 -2.430 1.00 91.25 88 GLN A N 1
ATOM 656 C CA . GLN A 1 88 ? 10.328 12.971 -2.462 1.00 91.25 88 GLN A CA 1
ATOM 657 C C . GLN A 1 88 ? 9.070 13.772 -2.791 1.00 91.25 88 GLN A C 1
ATOM 659 O O . GLN A 1 88 ? 8.305 13.387 -3.664 1.00 91.25 88 GLN A O 1
ATOM 664 N N . ASN A 1 89 ? 8.856 14.908 -2.122 1.00 87.38 89 ASN A N 1
ATOM 665 C CA . ASN A 1 89 ? 7.781 15.858 -2.451 1.00 87.38 89 ASN A CA 1
ATOM 666 C C . ASN A 1 89 ? 6.376 15.221 -2.610 1.00 87.38 89 ASN A C 1
ATOM 668 O O . ASN A 1 89 ? 5.618 15.618 -3.490 1.00 87.38 89 ASN A O 1
ATOM 672 N N . GLY A 1 90 ? 6.035 14.224 -1.781 1.00 85.44 90 GLY A N 1
ATOM 673 C CA . GLY A 1 90 ? 4.749 13.506 -1.857 1.00 85.44 90 GLY A CA 1
ATOM 674 C C . GLY A 1 90 ? 4.630 12.501 -3.011 1.00 85.44 90 GLY A C 1
ATOM 675 O O . GLY A 1 90 ? 3.526 12.057 -3.314 1.00 85.44 90 GLY A O 1
ATOM 676 N N . GLN A 1 91 ? 5.749 12.168 -3.656 1.00 90.56 91 GLN A N 1
ATOM 677 C CA . GLN A 1 91 ? 5.857 11.166 -4.713 1.00 90.56 91 GLN A CA 1
ATOM 678 C C . GLN A 1 91 ? 6.611 9.940 -4.205 1.00 90.56 91 GLN A C 1
ATOM 680 O O . GLN A 1 91 ? 7.602 10.074 -3.477 1.00 90.56 91 GLN A O 1
ATOM 685 N N . ILE A 1 92 ? 6.168 8.764 -4.640 1.00 93.69 92 ILE A N 1
ATOM 686 C CA . ILE A 1 92 ? 6.812 7.471 -4.410 1.00 93.69 92 ILE A CA 1
ATOM 687 C C . ILE A 1 92 ? 7.157 6.906 -5.783 1.00 93.69 92 ILE A C 1
ATOM 689 O O . ILE A 1 92 ? 6.278 6.557 -6.566 1.00 93.69 92 ILE A O 1
ATOM 693 N N . ILE A 1 93 ? 8.447 6.865 -6.093 1.00 93.56 93 ILE A N 1
ATOM 694 C CA . ILE A 1 93 ? 8.938 6.532 -7.427 1.00 93.56 93 ILE A CA 1
ATOM 695 C C . ILE A 1 93 ? 9.582 5.151 -7.390 1.00 93.56 93 ILE A C 1
ATOM 697 O O . ILE A 1 93 ? 10.520 4.913 -6.622 1.00 93.56 93 ILE A O 1
ATOM 701 N N . TRP A 1 94 ? 9.082 4.259 -8.237 1.00 94.44 94 TRP A N 1
ATOM 702 C CA . TRP A 1 94 ? 9.554 2.892 -8.406 1.00 94.44 94 TRP A CA 1
ATOM 703 C C . TRP A 1 94 ? 10.155 2.696 -9.790 1.00 94.44 94 TRP A C 1
ATOM 705 O O . TRP A 1 94 ? 9.481 2.916 -10.793 1.00 94.44 94 TRP A O 1
ATOM 715 N N . ASP A 1 95 ? 11.384 2.192 -9.833 1.00 93.12 95 ASP A N 1
ATOM 716 C CA . ASP A 1 95 ? 12.018 1.718 -11.061 1.00 93.12 95 ASP A CA 1
ATOM 717 C C . ASP A 1 95 ? 11.982 0.188 -11.107 1.00 93.12 95 ASP A C 1
ATOM 719 O O . ASP A 1 95 ? 12.346 -0.486 -10.137 1.00 93.12 95 ASP A O 1
ATOM 723 N N . ALA A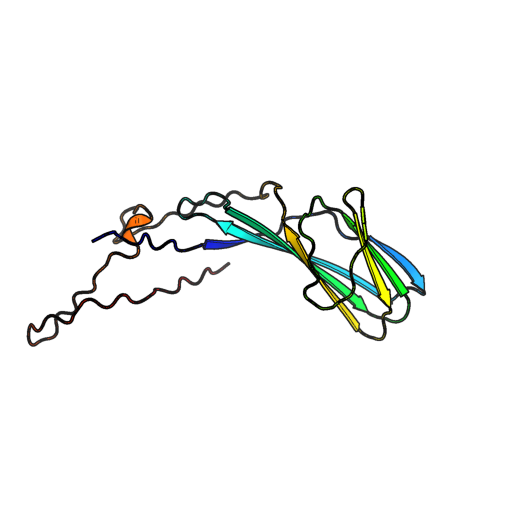 1 96 ? 11.558 -0.373 -12.241 1.00 91.12 96 ALA A N 1
ATOM 724 C CA . ALA A 1 96 ? 11.462 -1.816 -12.427 1.00 91.12 96 ALA A CA 1
ATOM 725 C C . ALA A 1 96 ? 11.928 -2.264 -13.818 1.00 91.12 96 ALA A C 1
ATOM 727 O O . ALA A 1 96 ? 11.518 -1.714 -14.840 1.00 91.12 96 ALA A O 1
ATOM 728 N N . GLU A 1 97 ? 12.727 -3.335 -13.848 1.00 93.25 97 GLU A N 1
ATOM 729 C CA . GLU A 1 97 ? 12.949 -4.154 -15.044 1.00 93.25 97 GLU A CA 1
ATOM 730 C C . GLU A 1 97 ? 11.896 -5.274 -15.079 1.00 93.25 97 GLU A C 1
ATOM 732 O O . GLU A 1 97 ? 11.745 -6.050 -14.123 1.00 93.25 97 GLU A O 1
ATOM 737 N N . VAL A 1 98 ? 11.166 -5.349 -16.190 1.00 92.38 98 VAL A N 1
ATOM 738 C CA . VAL A 1 98 ? 10.043 -6.259 -16.429 1.00 92.38 98 VAL A CA 1
ATOM 739 C C . VAL A 1 98 ? 10.447 -7.296 -17.474 1.00 92.38 98 VAL A C 1
ATOM 741 O O . VAL A 1 98 ? 10.984 -6.955 -18.529 1.00 92.38 98 VAL A O 1
ATOM 744 N N . LYS A 1 99 ? 10.170 -8.571 -17.178 1.00 93.56 99 LYS A N 1
ATOM 745 C CA . LYS A 1 99 ? 10.287 -9.711 -18.101 1.00 93.56 99 LYS A CA 1
ATOM 746 C C . LYS A 1 99 ? 9.111 -10.651 -17.869 1.00 93.56 99 LYS A C 1
ATOM 748 O O . LYS A 1 99 ? 9.066 -11.340 -16.852 1.00 93.56 99 LYS A O 1
ATOM 753 N N . GLY A 1 100 ? 8.158 -10.672 -18.792 1.00 94.88 100 GLY A N 1
ATOM 754 C CA . GLY A 1 100 ? 6.901 -11.391 -18.606 1.00 94.88 100 GLY A CA 1
ATOM 755 C C . GLY A 1 100 ? 5.985 -10.634 -17.653 1.00 94.88 100 GLY A C 1
ATOM 756 O O . GLY A 1 100 ? 5.347 -9.675 -18.069 1.00 94.88 100 GLY A O 1
ATOM 757 N N . GLU A 1 101 ? 5.913 -11.054 -16.392 1.00 95.25 101 GLU A N 1
ATOM 758 C CA . GLU A 1 101 ? 5.045 -10.443 -15.379 1.00 95.25 101 GLU A CA 1
ATOM 759 C C . GLU A 1 101 ? 5.843 -10.120 -14.113 1.00 95.25 101 GLU A C 1
ATOM 761 O O . GLU A 1 101 ? 6.668 -10.917 -13.661 1.00 95.25 101 GLU A O 1
ATOM 766 N N . ARG A 1 102 ? 5.606 -8.942 -13.533 1.00 93.62 102 ARG A N 1
ATOM 767 C CA . ARG A 1 102 ? 6.241 -8.493 -12.288 1.00 93.62 102 ARG A CA 1
ATOM 768 C C . ARG A 1 102 ? 5.227 -7.754 -11.428 1.00 93.62 102 ARG A C 1
ATOM 770 O O . ARG A 1 102 ? 4.296 -7.135 -11.936 1.00 93.62 102 ARG A O 1
ATOM 777 N N . SER A 1 103 ? 5.413 -7.790 -10.115 1.00 94.62 103 SER A N 1
ATOM 778 C CA . SER A 1 103 ? 4.662 -6.934 -9.203 1.00 94.62 103 SER A CA 1
ATOM 779 C C . SER A 1 103 ? 5.553 -6.323 -8.138 1.00 94.62 103 SER A C 1
ATOM 781 O O . SER A 1 103 ? 6.531 -6.945 -7.723 1.00 94.62 103 SER A O 1
ATOM 783 N N . ILE A 1 104 ? 5.187 -5.126 -7.692 1.00 94.81 104 ILE A N 1
ATOM 784 C CA . ILE A 1 104 ? 5.719 -4.493 -6.489 1.00 94.81 104 ILE A CA 1
ATOM 785 C C . ILE A 1 104 ? 4.542 -4.289 -5.540 1.00 94.81 104 ILE A C 1
ATOM 787 O O . ILE A 1 104 ? 3.546 -3.670 -5.908 1.00 94.81 104 ILE A O 1
ATOM 791 N N . TYR A 1 105 ? 4.666 -4.832 -4.333 1.00 94.94 105 TYR A N 1
ATOM 792 C CA . TYR A 1 105 ? 3.742 -4.589 -3.235 1.00 94.94 105 TYR A CA 1
ATOM 793 C C . TYR A 1 105 ? 4.436 -3.708 -2.212 1.00 94.94 105 TYR A C 1
ATOM 795 O O . TYR A 1 105 ? 5.507 -4.066 -1.711 1.00 94.94 105 TYR A O 1
ATOM 803 N N . TYR A 1 106 ? 3.823 -2.589 -1.859 1.00 95.12 106 TYR A N 1
ATOM 804 C CA . TYR A 1 106 ? 4.313 -1.754 -0.771 1.00 95.12 106 TYR A CA 1
ATOM 805 C C . TYR A 1 106 ? 3.169 -1.271 0.098 1.00 95.12 106 TYR A C 1
ATOM 807 O O . TYR A 1 106 ? 2.008 -1.301 -0.292 1.00 95.12 106 TYR A O 1
ATOM 815 N N . SER A 1 107 ? 3.511 -0.871 1.317 1.00 94.19 107 SER A N 1
ATOM 816 C CA . SER A 1 107 ? 2.571 -0.236 2.226 1.00 94.19 107 SER A CA 1
ATOM 817 C C . SER A 1 107 ? 3.040 1.140 2.642 1.00 94.19 107 SER A C 1
ATOM 819 O O . SER A 1 107 ? 4.239 1.341 2.850 1.00 94.19 107 SER A O 1
ATOM 821 N N . GLY A 1 108 ? 2.080 2.017 2.894 1.00 93.31 108 GLY A N 1
ATOM 822 C CA . GLY A 1 108 ? 2.267 3.284 3.579 1.00 93.31 108 GLY A CA 1
ATOM 823 C C . GLY A 1 108 ? 1.214 3.492 4.661 1.00 93.31 108 GLY A C 1
ATOM 824 O O . GLY A 1 108 ? 0.203 2.798 4.736 1.00 93.31 108 GLY A O 1
ATOM 825 N N . GLU A 1 109 ? 1.455 4.458 5.529 1.00 92.19 109 GLU A N 1
ATOM 826 C CA . GLU A 1 109 ? 0.482 4.940 6.503 1.00 92.19 109 GLU A CA 1
ATOM 827 C C . GLU A 1 109 ? -0.084 6.273 6.027 1.00 92.19 109 GLU A C 1
ATOM 829 O O . GLU A 1 109 ? 0.664 7.136 5.568 1.00 92.19 109 GLU A O 1
ATOM 834 N N . THR A 1 110 ? -1.396 6.455 6.163 1.00 87.94 110 THR A N 1
ATOM 835 C CA . THR A 1 110 ? -2.078 7.708 5.817 1.00 87.94 110 THR A CA 1
ATOM 836 C C . THR A 1 110 ? -2.845 8.248 7.015 1.00 87.94 110 THR A C 1
ATOM 838 O O . THR A 1 110 ? -3.423 7.492 7.799 1.00 87.94 110 THR A O 1
ATOM 841 N N . SER A 1 111 ? -2.854 9.573 7.150 1.00 87.88 111 SER A N 1
ATOM 842 C CA . SER A 1 111 ? -3.703 10.303 8.096 1.00 87.88 111 SER A CA 1
ATOM 843 C C . SER A 1 111 ? -4.876 10.999 7.406 1.00 87.88 111 SER A C 1
ATOM 845 O O . SER A 1 111 ? -5.545 11.824 8.029 1.00 87.88 111 SER A O 1
ATOM 847 N N . GLN A 1 112 ? -5.112 10.715 6.121 1.00 84.00 112 GLN A N 1
ATOM 848 C CA . GLN A 1 112 ? -6.289 11.226 5.431 1.00 84.00 112 GLN A CA 1
ATOM 849 C C . GLN A 1 112 ? -7.573 10.648 6.048 1.00 84.00 112 GLN A C 1
ATOM 851 O O . GLN A 1 112 ? -7.589 9.481 6.456 1.00 84.00 112 GLN A O 1
ATOM 856 N N . PRO A 1 113 ? -8.650 11.450 6.131 1.00 80.38 113 PRO A N 1
ATOM 857 C CA . PRO A 1 113 ? -9.944 10.951 6.573 1.00 80.38 113 PRO A CA 1
ATOM 858 C C . PRO A 1 113 ? -10.457 9.883 5.603 1.00 80.38 113 PRO A C 1
ATOM 860 O O . PRO A 1 113 ? -10.233 9.964 4.394 1.00 80.38 113 PRO A O 1
ATOM 863 N N . LEU A 1 114 ? -11.164 8.886 6.135 1.00 77.50 114 LEU A N 1
ATOM 864 C CA . LEU A 1 114 ? -11.837 7.898 5.299 1.00 77.50 114 LEU A CA 1
ATOM 865 C C . LEU A 1 114 ? -12.976 8.558 4.510 1.00 77.50 114 LEU A C 1
ATOM 867 O O . LEU A 1 114 ? -13.619 9.475 5.021 1.00 77.50 114 LEU A O 1
ATOM 871 N N . PRO A 1 115 ? -13.278 8.074 3.293 1.00 70.44 115 PRO A N 1
ATOM 872 C CA . PRO A 1 115 ? -14.359 8.622 2.479 1.00 70.44 115 PRO A CA 1
ATOM 873 C C . PRO A 1 115 ? -15.741 8.141 2.956 1.00 70.44 115 PRO A C 1
ATOM 875 O O . PRO A 1 115 ? -16.764 8.541 2.405 1.00 70.44 115 PRO A O 1
ATOM 878 N N . VAL A 1 116 ? -15.768 7.257 3.959 1.00 70.38 116 VAL A N 1
ATOM 879 C CA . VAL A 1 116 ? -16.960 6.683 4.577 1.00 70.38 116 VAL A CA 1
ATOM 880 C C . VAL A 1 116 ? -16.805 6.690 6.095 1.00 70.38 116 VAL A C 1
ATOM 882 O O . VAL A 1 116 ? -15.731 6.384 6.617 1.00 70.38 116 VAL A O 1
ATOM 885 N N . ASP A 1 117 ? -17.895 6.988 6.798 1.00 69.50 117 ASP A N 1
ATOM 886 C CA . ASP A 1 117 ? -17.975 6.860 8.250 1.00 69.50 117 ASP A CA 1
ATOM 887 C C . ASP A 1 117 ? -18.436 5.451 8.636 1.00 69.50 117 ASP A C 1
ATOM 889 O O . ASP A 1 117 ? -19.438 4.942 8.127 1.00 69.50 117 ASP A O 1
ATOM 893 N N . VAL A 1 118 ? -17.726 4.818 9.571 1.00 67.88 118 VAL A N 1
ATOM 894 C CA . VAL A 1 118 ? -18.063 3.482 10.082 1.00 67.88 118 VAL A CA 1
ATOM 895 C C . VAL A 1 118 ? -18.583 3.603 11.511 1.00 67.88 118 VAL A C 1
ATOM 897 O O . VAL A 1 118 ? -17.889 4.096 12.396 1.00 67.88 118 VAL A O 1
ATOM 900 N N . SER A 1 119 ? -19.799 3.111 11.759 1.00 68.00 119 SER A N 1
ATOM 901 C CA . SER A 1 119 ? -20.375 2.999 13.103 1.00 68.00 119 SER A CA 1
ATOM 902 C C . SER A 1 119 ? -20.603 1.534 13.454 1.00 68.00 119 SER A C 1
ATOM 904 O O . SER A 1 119 ? -21.298 0.818 12.734 1.00 68.00 119 SER A O 1
ATOM 906 N N . ILE A 1 120 ? -20.037 1.089 14.576 1.00 66.38 120 ILE A N 1
ATOM 907 C CA . ILE A 1 120 ? -20.176 -0.288 15.056 1.00 66.38 120 ILE A CA 1
ATOM 908 C C . ILE A 1 120 ? -21.042 -0.282 16.311 1.00 66.38 120 ILE A C 1
ATOM 910 O O . ILE A 1 120 ? -20.684 0.307 17.330 1.00 66.38 120 ILE A O 1
ATOM 914 N N . ASN A 1 121 ? -22.186 -0.963 16.242 1.00 66.94 121 ASN A N 1
ATOM 915 C CA . ASN A 1 121 ? -23.075 -1.161 17.380 1.00 66.94 121 ASN A CA 1
ATOM 916 C C . ASN A 1 121 ? -23.052 -2.632 17.794 1.00 66.94 121 ASN A C 1
ATOM 918 O O . ASN A 1 121 ? -23.319 -3.515 16.982 1.00 66.94 121 ASN A O 1
ATOM 922 N N . TYR A 1 122 ? -22.765 -2.884 19.069 1.00 65.00 122 TYR A N 1
ATOM 923 C CA . TYR A 1 122 ? -22.799 -4.223 19.642 1.00 65.00 122 TYR A CA 1
ATOM 924 C C . TYR A 1 122 ? -24.109 -4.442 20.383 1.00 65.00 122 TYR A C 1
ATOM 926 O O . TYR A 1 122 ? -24.562 -3.573 21.130 1.00 65.00 122 TYR A O 1
ATOM 934 N N . TYR A 1 123 ? -24.686 -5.625 20.205 1.00 66.81 123 TYR A N 1
ATOM 935 C CA . TYR A 1 123 ? -25.894 -6.046 20.899 1.00 66.81 123 TYR A CA 1
ATOM 936 C C . TYR A 1 123 ? -25.617 -7.358 21.626 1.00 66.81 123 TYR A C 1
ATOM 938 O O . TYR A 1 123 ? -25.123 -8.309 21.019 1.00 66.81 123 TYR A O 1
ATOM 946 N N . LEU A 1 124 ? -25.939 -7.409 22.916 1.00 69.06 124 LEU A N 1
ATOM 947 C CA . LEU A 1 124 ? -25.941 -8.630 23.716 1.00 69.06 124 LEU A CA 1
ATOM 948 C C . LEU A 1 124 ? -27.374 -8.867 24.179 1.00 69.06 124 LEU A C 1
ATOM 950 O O . LEU A 1 124 ? -27.990 -7.964 24.733 1.00 69.06 124 LEU A O 1
ATOM 954 N N . ASN A 1 125 ? -27.924 -10.052 23.912 1.00 75.38 125 ASN A N 1
ATOM 955 C CA . ASN A 1 125 ? -29.319 -10.385 24.235 1.00 75.38 125 ASN A CA 1
ATOM 956 C C . ASN A 1 125 ? -30.346 -9.360 23.708 1.00 75.38 125 ASN A C 1
ATOM 958 O O . ASN A 1 125 ? -31.370 -9.114 24.334 1.00 75.38 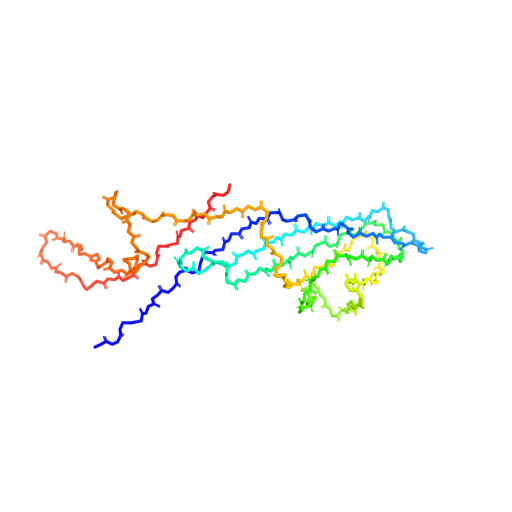125 ASN A O 1
ATOM 962 N N . GLY A 1 126 ? -30.069 -8.748 22.551 1.00 70.44 126 GLY A N 1
ATOM 963 C CA . GLY A 1 126 ? -30.928 -7.723 21.948 1.00 70.44 126 GLY A CA 1
ATOM 964 C C . GLY A 1 126 ? -30.749 -6.311 22.519 1.00 70.44 126 GLY A C 1
ATOM 965 O O . GLY A 1 126 ? -31.287 -5.365 21.949 1.00 70.44 126 GLY A O 1
ATOM 966 N N . GLU A 1 127 ? -29.948 -6.129 23.571 1.00 66.62 127 GLU A N 1
ATOM 967 C CA . GLU A 1 127 ? -29.674 -4.820 24.167 1.00 66.62 127 GLU A CA 1
ATOM 968 C C . GLU A 1 127 ? -28.351 -4.234 23.671 1.00 66.62 127 GLU A C 1
ATOM 970 O O . GLU A 1 127 ? -27.310 -4.905 23.650 1.00 66.62 127 GLU A O 1
ATOM 975 N N . LYS A 1 128 ? -28.380 -2.946 23.295 1.00 64.94 128 LYS A N 1
ATOM 976 C CA . LYS A 1 128 ? -27.178 -2.211 22.891 1.00 64.94 128 LYS A CA 1
ATOM 977 C C . LYS A 1 128 ? -26.189 -2.216 24.052 1.00 64.94 128 LYS A C 1
ATOM 979 O O . LYS A 1 128 ? -26.428 -1.626 25.101 1.00 64.94 128 LYS A O 1
ATOM 984 N N . SER A 1 129 ? -25.066 -2.882 23.841 1.00 64.38 129 SER A N 1
ATOM 985 C CA . SER A 1 129 ? -24.062 -3.127 24.862 1.00 64.38 129 SER A CA 1
ATOM 986 C C . SER A 1 129 ? -22.825 -2.286 24.597 1.00 64.38 129 SER A C 1
ATOM 988 O O . SER A 1 129 ? -22.342 -2.193 23.469 1.00 64.38 129 SER A O 1
ATOM 990 N N . GLY A 1 130 ? -22.277 -1.685 25.654 1.00 57.84 130 GLY A N 1
ATOM 991 C CA . GLY A 1 130 ? -20.940 -1.107 25.597 1.00 57.84 130 GLY A CA 1
ATOM 992 C C . GLY A 1 130 ? -19.902 -2.209 25.369 1.00 57.84 130 GLY A C 1
ATOM 993 O O . GLY A 1 130 ? -20.018 -3.306 25.919 1.00 57.84 130 GLY A O 1
ATOM 994 N N . CYS A 1 131 ? -18.856 -1.911 24.595 1.00 51.66 131 CYS A N 1
ATOM 995 C CA . CYS A 1 131 ? -17.831 -2.879 24.182 1.00 51.66 131 CYS A CA 1
ATOM 996 C C . CYS A 1 131 ? -17.148 -3.634 25.355 1.00 51.66 131 CYS A C 1
ATOM 998 O O . CYS A 1 131 ? -16.536 -4.678 25.147 1.00 51.66 131 CYS A O 1
ATOM 1000 N N . SER A 1 132 ? -17.269 -3.162 26.606 1.00 53.75 132 SER A N 1
ATOM 1001 C CA . SER A 1 132 ? -16.661 -3.786 27.795 1.00 53.75 132 SER A CA 1
ATOM 1002 C C . SER A 1 132 ? -17.272 -5.135 28.220 1.00 53.75 132 SER A C 1
ATOM 1004 O O . SER A 1 132 ? -16.687 -5.813 29.072 1.00 53.75 132 SER A O 1
ATOM 1006 N N . LEU A 1 133 ? -18.421 -5.527 27.650 1.00 49.00 133 LEU A N 1
ATOM 1007 C CA . LEU A 1 133 ? -19.158 -6.744 28.021 1.00 49.00 133 LEU A CA 1
ATOM 1008 C C . LEU A 1 133 ? -18.801 -7.977 27.170 1.00 49.00 133 LEU A C 1
ATOM 1010 O O . LEU A 1 133 ? -19.042 -9.101 27.600 1.00 49.00 133 LEU A O 1
ATOM 1014 N N . ILE A 1 134 ? -18.167 -7.789 26.007 1.00 50.44 134 ILE A N 1
ATOM 1015 C CA . ILE A 1 134 ? -18.010 -8.834 24.972 1.00 50.44 134 ILE A CA 1
ATOM 1016 C C . ILE A 1 134 ? -17.018 -9.945 25.383 1.00 50.44 134 ILE A C 1
ATOM 1018 O O . ILE A 1 134 ? -17.052 -11.041 24.838 1.00 50.44 134 ILE A O 1
ATOM 1022 N N . GLY A 1 135 ? -16.190 -9.715 26.408 1.00 44.69 135 GLY A N 1
ATOM 1023 C CA . GLY A 1 135 ? -15.299 -10.730 26.990 1.00 44.69 135 GLY A CA 1
ATOM 1024 C C . GLY A 1 135 ? -15.743 -11.287 28.348 1.00 44.69 135 GLY A C 1
ATOM 1025 O O . GLY A 1 135 ? -14.946 -11.950 29.005 1.00 44.69 135 GLY A O 1
ATOM 1026 N N . ARG A 1 136 ? -16.953 -10.959 28.833 1.00 46.56 136 ARG A N 1
ATOM 1027 C CA . ARG A 1 136 ? -17.368 -11.252 30.223 1.00 46.56 136 ARG A CA 1
ATOM 1028 C C . ARG A 1 136 ? -18.420 -12.343 30.379 1.00 46.56 136 ARG A C 1
ATOM 1030 O O . ARG A 1 136 ? -18.727 -12.691 31.519 1.00 46.56 136 ARG A O 1
ATOM 1037 N N . GLU A 1 137 ? -18.959 -12.901 29.298 1.00 44.59 137 GLU A N 1
ATOM 1038 C CA . GLU A 1 137 ? -19.871 -14.037 29.436 1.00 44.59 137 GLU A CA 1
ATOM 1039 C C . GLU A 1 137 ? -19.096 -15.295 29.835 1.00 44.59 137 GLU A C 1
ATOM 1041 O O . GLU A 1 137 ? -18.523 -16.003 29.010 1.00 44.59 137 GLU A O 1
ATOM 1046 N N . LYS A 1 138 ? -19.095 -15.571 31.141 1.00 43.31 138 LYS A N 1
ATOM 1047 C CA . LYS A 1 138 ? -18.817 -16.900 31.672 1.00 43.31 138 LYS A CA 1
ATOM 1048 C C . LYS A 1 138 ? -19.977 -17.811 31.276 1.00 43.31 138 LYS A C 1
ATOM 1050 O O . LYS A 1 138 ? -21.051 -17.733 31.873 1.00 43.31 138 LYS A O 1
ATOM 1055 N N . TRP A 1 139 ? -19.763 -18.661 30.277 1.00 39.16 139 TRP A N 1
ATOM 1056 C CA . TRP A 1 139 ? -20.687 -19.749 29.974 1.00 39.16 139 TRP A CA 1
ATOM 1057 C C . TRP A 1 139 ? -20.782 -20.678 31.190 1.00 39.16 139 TRP A C 1
ATOM 1059 O O . TRP A 1 139 ? -19.786 -21.284 31.573 1.00 39.16 139 TRP A O 1
ATOM 1069 N N . HIS A 1 140 ? -21.967 -20.788 31.795 1.00 44.12 140 HIS A N 1
ATOM 1070 C CA . HIS A 1 140 ? -22.285 -21.877 32.719 1.00 44.12 140 HIS A CA 1
ATOM 1071 C C . HIS A 1 140 ? -23.092 -22.906 31.933 1.00 44.12 140 HIS A C 1
ATOM 1073 O O . HIS A 1 140 ? -24.290 -22.738 31.708 1.00 44.12 140 HIS A O 1
ATOM 1079 N N . SER A 1 141 ? -22.421 -23.957 31.468 1.00 40.44 141 SER A N 1
ATOM 1080 C CA . SER A 1 141 ? -23.111 -25.157 31.003 1.00 40.44 141 SER A CA 1
ATOM 1081 C C . SER A 1 141 ? -23.613 -25.907 32.233 1.00 40.44 141 SER A C 1
ATOM 1083 O O . SER A 1 141 ? -22.815 -26.298 33.083 1.00 40.44 141 SER A O 1
ATOM 1085 N N . LYS A 1 142 ? -24.929 -26.101 32.353 1.00 37.16 142 LYS A N 1
ATOM 1086 C CA . LYS A 1 142 ? -25.492 -27.036 33.332 1.00 37.16 142 LYS A CA 1
ATOM 1087 C C . LYS A 1 142 ? -25.690 -28.375 32.634 1.00 37.16 142 LYS A C 1
ATOM 1089 O O . LYS A 1 142 ? -26.663 -28.554 31.904 1.00 37.16 142 LYS A O 1
ATOM 1094 N N . ASN A 1 143 ? -24.766 -29.310 32.845 1.00 40.28 143 ASN A N 1
ATOM 1095 C CA . ASN A 1 143 ? -25.004 -30.704 32.480 1.00 40.28 143 ASN A CA 1
ATOM 1096 C C . ASN A 1 143 ? -26.014 -31.340 33.446 1.00 40.28 143 ASN A C 1
ATOM 1098 O O . ASN A 1 143 ? -26.235 -30.851 34.557 1.00 40.28 143 ASN A O 1
ATOM 1102 N N . ARG A 1 144 ? -26.633 -32.442 33.002 1.00 43.50 144 ARG A N 1
ATOM 1103 C CA . ARG A 1 144 ? -27.719 -33.173 33.688 1.00 43.50 144 ARG A CA 1
ATOM 1104 C C . ARG A 1 144 ? -27.406 -33.553 35.146 1.00 43.50 144 ARG A C 1
ATOM 1106 O O . ARG A 1 144 ? -28.336 -33.766 35.914 1.00 43.50 144 ARG A O 1
ATOM 1113 N N . ASP A 1 145 ? -26.127 -33.553 35.517 1.00 55.78 145 ASP A N 1
ATOM 1114 C CA . ASP A 1 145 ? -25.611 -33.939 36.832 1.00 55.78 145 ASP A CA 1
ATOM 1115 C C . ASP A 1 145 ? -25.299 -32.745 37.761 1.00 55.78 145 ASP A C 1
ATOM 1117 O O . ASP A 1 145 ? -24.714 -32.929 38.824 1.00 55.78 145 ASP A O 1
ATOM 1121 N N . ASN A 1 146 ? -25.699 -31.513 37.399 1.00 46.94 146 ASN A N 1
ATOM 1122 C CA . ASN A 1 146 ? -25.521 -30.295 38.216 1.00 46.94 146 ASN A CA 1
ATOM 1123 C C . ASN A 1 146 ? -24.056 -29.972 38.600 1.00 46.94 146 ASN A C 1
ATOM 1125 O O . ASN A 1 146 ? -23.822 -29.178 39.511 1.00 46.94 146 ASN A O 1
ATOM 1129 N N . VAL A 1 147 ? -23.068 -30.539 37.905 1.00 43.69 147 VAL A N 1
ATOM 1130 C CA . VAL A 1 147 ? -21.654 -30.183 38.079 1.00 43.69 147 VAL A CA 1
ATOM 1131 C C . VAL A 1 147 ? -21.374 -28.894 37.305 1.00 43.69 147 VAL A C 1
ATOM 1133 O O . VAL A 1 147 ? -21.562 -28.846 36.090 1.00 43.69 147 VAL A O 1
ATOM 1136 N N . GLU A 1 148 ? -20.956 -27.842 38.011 1.00 40.44 148 GLU A N 1
ATOM 1137 C CA . GLU A 1 148 ? -20.487 -26.598 37.395 1.00 40.44 148 GLU A CA 1
ATOM 1138 C C . GLU A 1 148 ? -19.084 -26.812 36.817 1.00 40.44 148 GLU A C 1
ATOM 1140 O O . GLU A 1 148 ? -18.124 -27.041 37.554 1.00 40.44 148 GLU A O 1
ATOM 1145 N N . GLU A 1 149 ? -18.952 -26.739 35.492 1.00 41.78 149 GLU A N 1
ATOM 1146 C CA . GLU A 1 149 ? -17.638 -26.670 34.852 1.00 41.78 149 GLU A CA 1
ATOM 1147 C C . GLU A 1 149 ? -17.053 -25.250 34.977 1.00 41.78 149 GLU A C 1
ATOM 1149 O O . GLU A 1 149 ? -17.793 -24.262 34.895 1.00 41.78 149 GLU A O 1
ATOM 1154 N N . PRO A 1 150 ? -15.729 -25.109 35.176 1.00 39.31 150 PRO A N 1
ATOM 1155 C CA . PRO A 1 150 ? -15.089 -23.803 35.243 1.00 39.31 150 PRO A CA 1
ATOM 1156 C C . PRO A 1 150 ? -15.274 -23.044 33.924 1.00 39.31 150 PRO A C 1
ATOM 1158 O O . PRO A 1 150 ? -15.089 -23.587 32.840 1.00 39.31 150 PRO A O 1
ATOM 1161 N N . ALA A 1 151 ? -15.625 -21.762 34.033 1.00 44.12 151 ALA A N 1
ATOM 1162 C CA . ALA A 1 151 ? -15.914 -20.908 32.889 1.00 44.12 151 ALA A CA 1
ATOM 1163 C C . ALA A 1 151 ? -14.728 -20.824 31.910 1.00 44.12 151 ALA A C 1
ATOM 1165 O O . ALA A 1 151 ? -13.695 -20.228 32.221 1.00 44.12 151 ALA A O 1
ATOM 1166 N N . GLU A 1 152 ? -14.910 -21.375 30.713 1.00 35.06 152 GLU A N 1
ATOM 1167 C CA . GLU A 1 152 ? -13.945 -21.315 29.619 1.00 35.06 152 GLU A CA 1
ATOM 1168 C C . GLU A 1 152 ? -14.236 -20.088 28.734 1.00 35.06 152 GLU A C 1
ATOM 1170 O O . GLU A 1 152 ? -15.337 -19.923 28.201 1.00 35.06 152 GLU A O 1
ATOM 1175 N N . THR A 1 153 ? -13.261 -19.190 28.574 1.00 36.56 153 THR A N 1
ATOM 1176 C CA . THR A 1 153 ? -13.333 -18.086 27.605 1.00 36.56 153 THR A CA 1
ATOM 1177 C C . THR A 1 153 ? -13.081 -18.628 26.204 1.00 36.56 153 THR A C 1
ATOM 1179 O O . THR A 1 153 ? -11.933 -18.832 25.817 1.00 36.56 153 THR A O 1
ATOM 1182 N N . LYS A 1 154 ? -14.144 -18.846 25.425 1.00 32.97 154 LYS A N 1
ATOM 1183 C CA . LYS A 1 154 ? -14.019 -19.105 23.985 1.00 32.97 154 LYS A CA 1
ATOM 1184 C C . LYS A 1 154 ? -13.960 -17.783 23.231 1.00 32.97 154 LYS A C 1
ATOM 1186 O O . LYS A 1 154 ? -14.910 -17.000 23.268 1.00 32.97 154 LYS A O 1
ATOM 1191 N N . GLU A 1 155 ? -12.851 -17.540 22.538 1.00 31.39 155 GLU A N 1
ATOM 1192 C CA . GLU A 1 155 ? -12.739 -16.430 21.595 1.00 31.39 155 GLU A CA 1
ATOM 1193 C C . GLU A 1 155 ? -13.738 -16.643 20.449 1.00 31.39 155 GLU A C 1
ATOM 1195 O O . GLU A 1 155 ? -13.654 -17.606 19.685 1.00 31.39 155 GLU A O 1
ATOM 1200 N N . LYS A 1 156 ? -14.738 -15.761 20.342 1.00 35.12 156 LYS A N 1
ATOM 1201 C CA . LYS A 1 156 ? -15.641 -15.731 19.188 1.00 35.12 156 LYS A CA 1
ATOM 1202 C C . LYS A 1 156 ? -14.938 -14.985 18.058 1.00 35.12 156 LYS A C 1
ATOM 1204 O O . LYS A 1 156 ? -14.787 -13.768 18.118 1.00 35.12 156 LYS A O 1
ATOM 1209 N N . HIS A 1 157 ? -14.522 -15.708 17.023 1.00 26.62 157 HIS A N 1
ATOM 1210 C CA . HIS A 1 157 ? -14.074 -15.100 15.773 1.00 26.62 157 HIS A CA 1
ATOM 1211 C C . HIS A 1 157 ? -15.289 -14.476 15.069 1.00 26.62 157 HIS A C 1
ATOM 1213 O O . HIS A 1 157 ? -16.192 -15.189 14.630 1.00 26.62 157 HIS A O 1
ATOM 1219 N N . PHE A 1 158 ? -15.339 -13.146 14.976 1.00 32.69 158 PHE A N 1
ATOM 1220 C CA . PHE A 1 158 ? -16.347 -12.448 14.180 1.00 32.69 158 PHE A CA 1
ATOM 1221 C C . PHE A 1 158 ? -15.874 -12.375 12.723 1.00 32.69 158 PHE A C 1
ATOM 1223 O O . PHE A 1 158 ? -14.891 -11.704 12.417 1.00 32.69 158 PHE A O 1
ATOM 1230 N N . LEU A 1 159 ? -16.571 -13.078 11.823 1.00 22.42 159 LEU A N 1
ATOM 1231 C CA . LEU A 1 159 ? -16.432 -12.874 10.381 1.00 22.42 159 LEU A CA 1
ATOM 1232 C C . LEU A 1 159 ? -17.159 -11.583 9.990 1.00 22.42 159 LEU A C 1
ATOM 1234 O O . LEU A 1 159 ? -18.387 -11.521 10.060 1.00 22.42 159 LEU A O 1
ATOM 1238 N N . PHE A 1 160 ? -16.417 -10.582 9.524 1.00 27.03 160 PHE A N 1
ATOM 1239 C CA . PHE A 1 160 ? -16.992 -9.481 8.756 1.00 27.03 160 PHE A CA 1
ATOM 1240 C C . PHE A 1 160 ? -17.263 -9.994 7.336 1.00 27.03 160 PHE A C 1
ATOM 1242 O O . PHE A 1 160 ? -16.334 -10.369 6.624 1.00 27.03 160 PHE A O 1
ATOM 1249 N N . ARG A 1 161 ? -18.539 -10.068 6.941 1.00 19.91 161 ARG A N 1
ATOM 1250 C CA . ARG A 1 161 ? -18.921 -10.178 5.528 1.00 19.91 161 ARG A CA 1
ATOM 1251 C C . ARG A 1 161 ? -19.064 -8.757 4.988 1.00 19.91 161 ARG A C 1
ATOM 1253 O O . ARG A 1 161 ? -19.897 -8.014 5.504 1.00 19.91 161 ARG A O 1
ATOM 1260 N N . LEU A 1 162 ? -18.229 -8.412 4.012 1.00 31.00 162 LEU A N 1
ATOM 1261 C CA . LEU A 1 162 ? -18.478 -7.319 3.071 1.00 31.00 162 LEU A CA 1
ATOM 1262 C C . LEU A 1 162 ? -19.334 -7.858 1.921 1.00 31.00 162 LEU A C 1
ATOM 1264 O O . LEU A 1 162 ? -19.123 -9.040 1.555 1.00 31.00 162 LEU A O 1
#

pLDDT: mean 70.8, std 21.89, range [19.91, 95.31]

Secondary structure (DSSP, 8-state):
---------EEEEE---PEEEEEEEEE--SEEEEEEEEEEEEPTTS-EEEEEEEEEEEEEEEEEEEEEEES--EEEEESS-S---EEETTEEEEEEEEEEEEEEEEEEEE-SPPSS-----EEETTEEE-GGGTT------B-TT--B--------------